Protein AF-A0A098MAZ4-F1 (afdb_monomer_lite)

Organism: NCBI:txid268407

pLDDT: mean 94.2, std 7.22, range [54.38, 98.69]

Structure (mmCIF, N/CA/C/O backbone):
data_AF-A0A098MAZ4-F1
#
_entry.id   AF-A0A098MAZ4-F1
#
loop_
_atom_site.group_PDB
_atom_site.id
_atom_site.type_symbol
_atom_site.label_atom_id
_atom_site.label_alt_id
_atom_site.label_comp_id
_atom_site.label_asym_id
_atom_site.label_entity_id
_atom_site.label_seq_id
_atom_site.pdbx_PDB_ins_code
_atom_site.Cartn_x
_atom_site.Cartn_y
_atom_site.Cartn_z
_atom_site.occupancy
_atom_site.B_iso_or_equiv
_atom_site.auth_seq_id
_atom_site.auth_comp_id
_atom_site.auth_asym_id
_atom_site.auth_atom_id
_atom_site.pdbx_PDB_model_num
ATOM 1 N N . MET A 1 1 ? 20.650 0.651 -3.824 1.00 77.25 1 MET A N 1
ATOM 2 C CA . MET A 1 1 ? 19.315 0.204 -4.260 1.00 77.25 1 MET A CA 1
ATOM 3 C C . MET A 1 1 ? 18.321 1.084 -3.543 1.00 77.25 1 MET A C 1
ATOM 5 O O . MET A 1 1 ? 18.436 1.216 -2.328 1.00 77.25 1 MET A O 1
ATOM 9 N N . HIS A 1 2 ? 17.454 1.755 -4.290 1.00 91.50 2 HIS A N 1
ATOM 10 C CA . HIS A 1 2 ? 16.363 2.534 -3.717 1.00 91.50 2 HIS A CA 1
ATOM 11 C C . HIS A 1 2 ? 15.066 1.761 -3.898 1.00 91.50 2 HIS A C 1
ATOM 13 O O . HIS A 1 2 ? 14.911 1.009 -4.857 1.00 91.50 2 HIS A O 1
ATOM 19 N N . GLU A 1 3 ? 14.151 1.919 -2.954 1.00 95.38 3 GLU A N 1
ATOM 20 C CA . GLU A 1 3 ? 12.845 1.290 -3.031 1.00 95.38 3 GLU A CA 1
ATOM 21 C C . GLU A 1 3 ? 11.796 2.223 -2.445 1.00 95.38 3 GLU A C 1
ATOM 23 O O . GLU A 1 3 ? 12.031 2.904 -1.439 1.00 95.38 3 GLU A O 1
ATOM 28 N N . ARG A 1 4 ? 10.628 2.263 -3.085 1.00 97.12 4 ARG A N 1
ATOM 29 C CA . ARG A 1 4 ? 9.497 3.057 -2.609 1.00 97.12 4 ARG A CA 1
ATOM 30 C C . ARG A 1 4 ? 8.178 2.322 -2.744 1.00 97.12 4 ARG A C 1
ATOM 32 O O . ARG A 1 4 ? 7.939 1.616 -3.725 1.00 97.12 4 ARG A O 1
ATOM 39 N N . VAL A 1 5 ? 7.303 2.582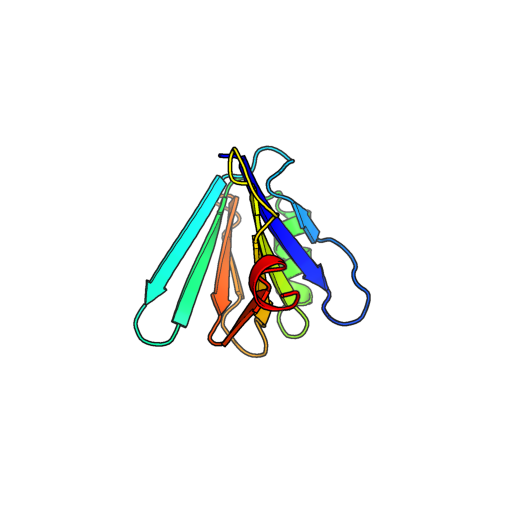 -1.781 1.00 98.31 5 VAL A N 1
ATOM 40 C CA . VAL A 1 5 ? 5.960 2.014 -1.689 1.00 98.31 5 VAL A CA 1
ATOM 41 C C . VAL A 1 5 ? 4.930 3.127 -1.744 1.00 98.31 5 VAL A C 1
ATOM 43 O O . VAL A 1 5 ? 5.065 4.144 -1.062 1.00 98.31 5 VAL A O 1
ATOM 46 N N . LEU A 1 6 ? 3.891 2.928 -2.550 1.00 98.56 6 LEU A N 1
ATOM 47 C CA . LEU A 1 6 ? 2.746 3.824 -2.654 1.00 98.56 6 LEU A CA 1
ATOM 48 C C . LEU A 1 6 ? 1.460 3.058 -2.353 1.00 98.56 6 LEU A C 1
ATOM 50 O O . LEU A 1 6 ? 1.279 1.957 -2.868 1.00 98.56 6 LEU A O 1
ATOM 54 N N . VAL A 1 7 ? 0.531 3.685 -1.631 1.00 98.44 7 VAL A N 1
ATOM 55 C CA . VAL A 1 7 ? -0.861 3.216 -1.531 1.00 98.44 7 VAL A CA 1
ATOM 56 C C . VAL A 1 7 ? -1.754 4.226 -2.233 1.00 98.44 7 VAL A C 1
ATOM 58 O O . VAL A 1 7 ? -1.706 5.428 -1.937 1.00 98.44 7 VAL A O 1
ATOM 61 N N . LYS A 1 8 ? -2.550 3.749 -3.190 1.00 98.56 8 LYS A N 1
ATOM 62 C CA . LYS A 1 8 ? -3.415 4.589 -4.017 1.00 98.56 8 LYS A CA 1
ATOM 63 C C . LYS A 1 8 ? -4.820 4.029 -4.115 1.00 98.56 8 LYS A C 1
ATOM 65 O O . LYS A 1 8 ? -5.019 2.818 -4.102 1.00 98.56 8 LYS A O 1
ATOM 70 N N . HIS A 1 9 ? -5.764 4.935 -4.324 1.00 97.88 9 HIS A N 1
ATOM 71 C CA . HIS A 1 9 ? -7.087 4.587 -4.801 1.00 97.88 9 HIS A CA 1
ATOM 72 C C . HIS A 1 9 ? -6.994 3.954 -6.193 1.00 97.88 9 HIS A C 1
ATOM 74 O O . HIS A 1 9 ? -6.349 4.505 -7.091 1.00 97.88 9 HIS A O 1
ATOM 80 N N . SER A 1 10 ? -7.642 2.810 -6.373 1.00 95.44 10 SER A N 1
ATOM 81 C CA . SER A 1 10 ? -7.521 1.978 -7.570 1.00 95.44 10 SER A CA 1
ATOM 82 C C . SER A 1 10 ? -8.190 2.602 -8.782 1.00 95.44 10 SER A C 1
ATOM 84 O O . SER A 1 10 ? -7.678 2.475 -9.890 1.00 95.44 10 SER A O 1
ATOM 86 N N . VAL A 1 11 ? -9.303 3.307 -8.566 1.00 95.06 11 VAL A N 1
ATOM 87 C CA . VAL A 1 11 ? -10.113 3.879 -9.649 1.00 95.06 11 VAL A CA 1
ATOM 88 C C . VAL A 1 11 ? -9.658 5.293 -10.006 1.00 95.06 11 VAL A C 1
ATOM 90 O O . VAL A 1 11 ? -9.477 5.625 -11.172 1.00 95.06 11 VAL A O 1
ATOM 93 N N . THR A 1 12 ? -9.446 6.143 -9.000 1.00 96.94 12 THR A N 1
ATOM 94 C CA . THR A 1 12 ? -9.156 7.577 -9.217 1.00 96.94 12 THR A CA 1
ATOM 95 C C . THR A 1 12 ? -7.665 7.893 -9.265 1.00 96.94 12 THR A C 1
ATOM 97 O O . THR A 1 12 ? -7.284 9.008 -9.613 1.00 96.94 12 THR A O 1
ATOM 100 N N . GLY A 1 13 ? -6.803 6.954 -8.864 1.00 96.25 13 GLY A N 1
ATOM 101 C CA . GLY A 1 13 ? -5.360 7.171 -8.774 1.00 96.25 13 GLY A CA 1
ATOM 102 C C . GLY A 1 13 ? -4.922 8.110 -7.644 1.00 96.25 13 GLY A C 1
ATOM 103 O O . GLY A 1 13 ? -3.724 8.395 -7.537 1.00 96.25 13 GLY A O 1
ATOM 104 N N . ARG A 1 14 ? -5.852 8.577 -6.790 1.00 97.75 14 ARG A N 1
ATOM 105 C CA . ARG A 1 14 ? -5.544 9.405 -5.614 1.00 97.75 14 ARG A CA 1
ATOM 106 C C . ARG A 1 14 ? -4.502 8.701 -4.750 1.00 97.75 14 ARG A C 1
ATOM 108 O O . ARG A 1 14 ? -4.665 7.537 -4.400 1.00 97.75 14 ARG A O 1
ATOM 115 N N . MET A 1 15 ? -3.442 9.415 -4.391 1.00 98.19 15 MET A N 1
ATOM 116 C CA . MET A 1 15 ? -2.414 8.906 -3.488 1.00 98.19 15 MET A CA 1
ATOM 117 C C . MET A 1 15 ? -2.825 9.130 -2.035 1.00 98.19 15 MET A C 1
ATOM 119 O O . MET A 1 15 ? -3.224 10.237 -1.676 1.00 98.19 15 MET A O 1
ATOM 123 N N . PHE A 1 16 ? -2.703 8.086 -1.217 1.00 98.38 16 PHE A N 1
ATOM 124 C CA . PHE A 1 16 ? -2.891 8.170 0.231 1.00 98.38 16 PHE A CA 1
ATOM 125 C C . PHE A 1 16 ? -1.552 8.130 0.962 1.00 98.38 16 PHE A C 1
ATOM 127 O O . PHE A 1 16 ? -1.290 8.975 1.813 1.00 98.38 16 PHE A O 1
ATOM 134 N N . ILE A 1 17 ? -0.691 7.179 0.591 1.00 98.50 17 ILE A N 1
ATOM 135 C CA . ILE A 1 17 ? 0.583 6.910 1.265 1.00 98.50 17 ILE A CA 1
ATOM 136 C C . ILE A 1 17 ? 1.722 6.936 0.247 1.00 98.50 17 ILE A C 1
ATOM 138 O O . ILE A 1 17 ? 1.586 6.381 -0.848 1.00 98.50 17 ILE A O 1
ATOM 142 N N . SER A 1 18 ? 2.850 7.532 0.636 1.00 98.25 18 SER A N 1
ATOM 143 C CA . SER A 1 18 ? 4.130 7.421 -0.062 1.00 98.25 18 SER A CA 1
ATOM 144 C C . SER A 1 18 ? 5.248 7.202 0.948 1.00 98.25 18 SER A C 1
ATOM 146 O O . SER A 1 18 ? 5.450 8.027 1.836 1.00 98.25 18 SER A O 1
ATOM 148 N N . SER A 1 19 ? 6.024 6.128 0.798 1.00 97.94 19 SER A N 1
ATOM 149 C CA . SER A 1 19 ? 7.155 5.859 1.696 1.00 97.94 19 SER A CA 1
ATOM 150 C C . SER A 1 19 ? 8.258 6.919 1.622 1.00 97.94 19 SER A C 1
ATOM 152 O O . SER A 1 19 ? 9.058 7.047 2.543 1.00 97.94 19 SER A O 1
ATOM 154 N N . THR A 1 20 ? 8.285 7.725 0.555 1.00 96.69 20 THR A N 1
ATOM 155 C CA . THR A 1 20 ? 9.219 8.852 0.401 1.00 96.69 20 THR A CA 1
ATOM 156 C C . THR A 1 20 ? 9.006 9.953 1.443 1.00 96.69 20 THR A C 1
ATOM 158 O O . THR A 1 20 ? 9.850 10.830 1.576 1.00 96.69 20 THR A O 1
ATOM 161 N N . GLU A 1 21 ? 7.892 9.919 2.178 1.00 96.25 21 GLU A N 1
ATOM 162 C CA . GLU A 1 21 ? 7.595 10.813 3.303 1.00 96.25 21 GLU A CA 1
ATOM 163 C C . GLU A 1 21 ? 8.259 10.356 4.620 1.00 96.25 21 GLU A C 1
ATOM 165 O O . GLU A 1 21 ? 7.905 10.840 5.690 1.00 96.25 21 GLU A O 1
ATOM 170 N N . GLY A 1 22 ? 9.223 9.429 4.560 1.00 96.25 22 GLY A N 1
ATOM 171 C CA . GLY A 1 22 ? 9.955 8.934 5.732 1.00 96.25 22 GLY A CA 1
ATOM 172 C C . GLY A 1 22 ? 9.261 7.783 6.464 1.00 96.25 22 GLY A C 1
ATOM 173 O O . GLY A 1 22 ? 9.513 7.574 7.648 1.00 96.25 22 GLY A O 1
ATOM 174 N N . LEU A 1 23 ? 8.386 7.046 5.775 1.00 97.88 23 LEU A N 1
ATOM 175 C CA . LEU A 1 23 ? 7.664 5.907 6.346 1.00 97.88 23 LEU A CA 1
ATOM 176 C C . LEU A 1 23 ? 8.480 4.622 6.215 1.00 97.88 23 LEU A C 1
ATOM 178 O O . LEU A 1 23 ? 9.120 4.381 5.189 1.00 97.88 23 LEU A O 1
ATOM 182 N N . ASN A 1 24 ? 8.382 3.763 7.226 1.00 97.81 24 ASN A N 1
ATOM 183 C CA . ASN A 1 24 ? 8.980 2.430 7.197 1.00 97.81 24 ASN A CA 1
ATOM 184 C C . ASN A 1 24 ? 7.959 1.414 6.701 1.00 97.81 24 ASN A C 1
ATOM 186 O O . ASN A 1 24 ? 6.770 1.560 6.983 1.00 97.81 24 ASN A O 1
ATOM 190 N N . TYR A 1 25 ? 8.408 0.373 6.003 1.00 98.25 25 TYR A N 1
ATOM 191 C CA . TYR A 1 25 ? 7.512 -0.665 5.509 1.00 98.25 25 TYR A CA 1
ATOM 192 C C . TYR A 1 25 ? 8.161 -2.052 5.459 1.00 98.25 25 TYR A C 1
ATOM 194 O O . TYR A 1 25 ? 9.381 -2.170 5.348 1.00 98.25 25 TYR A O 1
ATOM 202 N N . THR A 1 26 ? 7.333 -3.097 5.515 1.00 97.75 26 THR A N 1
ATOM 203 C CA . THR A 1 26 ? 7.729 -4.503 5.334 1.00 97.75 26 THR A CA 1
ATOM 204 C C . THR A 1 26 ? 6.741 -5.245 4.440 1.00 97.75 26 THR A C 1
ATOM 206 O O . THR A 1 26 ? 5.578 -4.854 4.320 1.00 97.75 26 THR A O 1
ATOM 209 N N . PHE A 1 27 ? 7.218 -6.327 3.821 1.00 96.31 27 PHE A N 1
ATOM 210 C CA . PHE A 1 27 ? 6.418 -7.278 3.053 1.00 96.31 27 PHE A CA 1
ATOM 211 C C . PHE A 1 27 ? 6.686 -8.677 3.604 1.00 96.31 27 PHE A C 1
ATOM 213 O O . PHE A 1 27 ? 7.775 -9.222 3.433 1.00 96.31 27 PHE A O 1
ATOM 220 N N . ASP A 1 28 ? 5.691 -9.262 4.261 1.00 96.06 28 ASP A N 1
ATOM 221 C CA . ASP A 1 28 ? 5.803 -10.550 4.932 1.00 96.06 28 ASP A CA 1
ATOM 222 C C . ASP A 1 28 ? 4.887 -11.572 4.261 1.00 96.06 28 ASP A C 1
ATOM 224 O O . ASP A 1 28 ? 3.661 -11.489 4.357 1.00 96.06 28 ASP A O 1
ATOM 228 N N . LYS A 1 29 ? 5.464 -12.578 3.599 1.00 92.94 29 LYS A N 1
ATOM 229 C CA . LYS A 1 29 ? 4.671 -13.661 3.006 1.00 92.94 29 LYS A CA 1
ATOM 230 C C . LYS A 1 29 ? 4.081 -14.552 4.107 1.00 92.94 29 LYS A C 1
ATOM 232 O O . LYS A 1 29 ? 4.809 -15.119 4.924 1.00 92.94 29 LYS A O 1
ATOM 237 N N . LYS A 1 30 ? 2.755 -14.681 4.132 1.00 90.38 30 LYS A N 1
ATOM 238 C CA . LYS A 1 30 ? 1.956 -15.463 5.086 1.00 90.38 30 LYS A CA 1
ATOM 239 C C . LYS A 1 30 ? 1.041 -16.417 4.311 1.00 90.38 30 LYS A C 1
ATOM 241 O O . LYS A 1 30 ? -0.117 -16.112 4.041 1.00 90.38 30 LYS A O 1
ATOM 246 N N . GLY A 1 31 ? 1.578 -17.583 3.950 1.00 90.06 31 GLY A N 1
ATOM 247 C CA . GLY A 1 31 ? 0.879 -18.536 3.084 1.00 90.06 31 GLY A CA 1
ATOM 248 C C . GLY A 1 31 ? 0.702 -17.964 1.677 1.00 90.06 31 GLY A C 1
ATOM 249 O O . GLY A 1 31 ? 1.687 -17.566 1.051 1.00 90.06 31 GLY A O 1
ATOM 250 N N . ASP A 1 32 ? -0.548 -17.892 1.221 1.00 89.25 32 ASP A N 1
ATOM 251 C CA . ASP A 1 32 ? -0.916 -17.349 -0.095 1.00 89.25 32 ASP A CA 1
ATOM 252 C C . ASP A 1 32 ? -1.097 -15.824 -0.094 1.00 89.25 32 ASP A C 1
ATOM 254 O O . ASP A 1 32 ? -1.352 -15.228 -1.138 1.00 89.25 32 ASP A O 1
ATOM 258 N N . LEU A 1 33 ? -0.969 -15.186 1.072 1.00 93.25 33 LEU A N 1
ATOM 259 C CA . LEU A 1 33 ? -1.067 -13.741 1.224 1.00 93.25 33 LEU A CA 1
ATOM 260 C C . LEU A 1 33 ? 0.308 -13.124 1.467 1.00 93.25 33 LEU A C 1
ATOM 262 O O . LEU A 1 33 ? 1.185 -13.728 2.086 1.00 93.25 33 LEU A O 1
ATOM 266 N N . THR A 1 34 ? 0.462 -11.875 1.054 1.00 95.19 34 THR A N 1
ATOM 267 C CA . THR A 1 34 ? 1.535 -10.991 1.501 1.00 95.19 34 THR A CA 1
ATOM 268 C C . THR A 1 34 ? 0.934 -9.951 2.433 1.00 95.19 34 THR A C 1
ATOM 270 O O . THR A 1 34 ? -0.030 -9.269 2.085 1.00 95.19 34 THR A O 1
ATOM 273 N N . LEU A 1 35 ? 1.496 -9.842 3.632 1.00 97.69 35 LEU A N 1
ATOM 274 C CA . LEU A 1 35 ? 1.148 -8.818 4.600 1.00 97.69 35 LEU A CA 1
ATOM 275 C C . LEU A 1 35 ? 2.089 -7.630 4.418 1.00 97.69 35 LEU A C 1
ATOM 277 O O . LEU A 1 35 ? 3.299 -7.763 4.581 1.00 97.69 35 LEU A O 1
ATOM 281 N N . ILE A 1 36 ? 1.529 -6.480 4.074 1.00 98.19 36 ILE A N 1
ATOM 282 C CA . ILE A 1 36 ? 2.260 -5.231 3.898 1.00 98.19 36 ILE A CA 1
ATOM 283 C C . ILE A 1 36 ? 2.024 -4.387 5.139 1.00 98.19 36 ILE A C 1
ATOM 285 O O . ILE A 1 36 ? 0.886 -4.003 5.412 1.00 98.19 36 ILE A O 1
ATOM 289 N N . THR A 1 37 ? 3.087 -4.084 5.875 1.00 98.62 37 THR A N 1
ATOM 290 C CA . THR A 1 37 ? 3.020 -3.203 7.048 1.00 98.62 37 THR A CA 1
ATOM 291 C C . THR A 1 37 ? 3.694 -1.886 6.707 1.00 98.62 37 THR A C 1
ATOM 293 O O . THR A 1 37 ? 4.791 -1.901 6.163 1.00 98.62 37 THR A O 1
ATOM 296 N N . ILE A 1 38 ? 3.062 -0.752 7.012 1.00 98.62 38 ILE A N 1
ATOM 297 C CA . ILE A 1 38 ? 3.616 0.593 6.815 1.00 98.62 38 ILE A CA 1
ATOM 298 C C . ILE A 1 38 ? 3.442 1.386 8.110 1.00 98.62 38 ILE A C 1
ATOM 300 O O . ILE A 1 38 ? 2.315 1.616 8.538 1.00 98.62 38 ILE A O 1
ATOM 304 N N . CYS A 1 39 ? 4.539 1.824 8.721 1.00 98.56 39 CYS A N 1
ATOM 305 C CA . CYS A 1 39 ? 4.543 2.509 10.015 1.00 98.56 39 CYS A CA 1
ATOM 306 C C . CYS A 1 39 ? 5.054 3.951 9.921 1.00 98.56 39 CYS A C 1
ATOM 308 O O . CYS A 1 39 ? 5.814 4.308 9.015 1.00 98.56 39 CYS A O 1
ATOM 310 N N . GLY A 1 40 ? 4.643 4.769 10.895 1.00 98.25 40 GLY A N 1
ATOM 311 C CA . GLY A 1 40 ? 4.823 6.225 10.881 1.00 98.25 40 GLY A CA 1
ATOM 312 C C . GLY A 1 40 ? 3.710 6.955 10.125 1.00 98.25 40 GLY A C 1
ATOM 313 O O . GLY A 1 40 ? 3.855 8.129 9.797 1.00 98.25 40 GLY A O 1
ATOM 314 N N . VAL A 1 41 ? 2.613 6.258 9.813 1.00 98.50 41 VAL A N 1
ATOM 315 C CA . VAL A 1 41 ? 1.491 6.792 9.038 1.00 98.50 41 VAL A CA 1
ATOM 316 C C . VAL A 1 41 ? 0.671 7.740 9.922 1.00 98.50 41 VAL A C 1
ATOM 318 O O . VAL A 1 41 ? 0.198 7.303 10.973 1.00 98.50 41 VAL A O 1
ATOM 321 N N . PRO A 1 42 ? 0.456 9.006 9.510 1.00 98.00 42 PRO A N 1
ATOM 322 C CA . PRO A 1 42 ? -0.444 9.930 10.200 1.00 98.00 42 PRO A CA 1
ATOM 323 C C . PRO A 1 42 ? -1.881 9.399 10.293 1.00 98.00 42 PRO A C 1
ATOM 325 O O . PRO A 1 42 ? -2.364 8.747 9.364 1.00 98.00 42 PRO A O 1
ATOM 328 N N . ALA A 1 43 ? -2.574 9.706 11.391 1.00 97.94 43 ALA A N 1
ATOM 329 C CA . ALA A 1 43 ? -3.901 9.158 11.685 1.00 97.94 43 ALA A CA 1
ATOM 330 C C . ALA A 1 43 ? -4.955 9.489 10.617 1.00 97.94 43 ALA A C 1
ATOM 332 O O . ALA A 1 43 ? -5.736 8.622 10.228 1.00 97.94 43 ALA A O 1
ATOM 333 N N . ASP A 1 44 ? -4.936 10.709 10.080 1.00 97.94 44 ASP A N 1
ATOM 334 C CA . ASP A 1 44 ? -5.830 11.143 9.003 1.00 97.94 44 ASP A CA 1
ATOM 335 C C . ASP A 1 44 ? -5.618 10.326 7.718 1.00 97.94 44 ASP A C 1
ATOM 337 O O . ASP A 1 44 ? -6.582 9.898 7.077 1.00 97.94 44 ASP A O 1
ATOM 341 N N . LYS A 1 45 ? -4.358 10.039 7.369 1.00 98.31 45 LYS A N 1
ATOM 342 C CA . LYS A 1 45 ? -4.021 9.188 6.222 1.00 98.31 45 LYS A CA 1
ATOM 343 C C . LYS A 1 45 ? -4.409 7.731 6.464 1.00 98.31 45 LYS A C 1
ATOM 345 O O . LYS A 1 45 ? -4.973 7.109 5.566 1.00 98.31 45 LYS A O 1
ATOM 350 N N . GLY A 1 46 ? -4.141 7.195 7.656 1.00 98.19 46 GLY A N 1
ATOM 351 C CA . GLY A 1 46 ? -4.5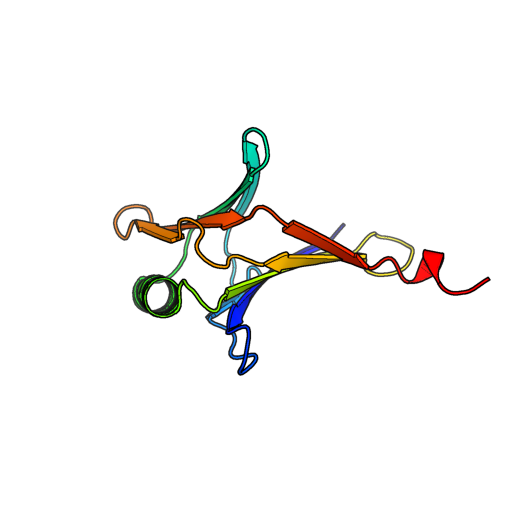30 5.836 8.040 1.00 98.19 46 GLY A CA 1
ATOM 352 C C . GLY A 1 46 ? -6.044 5.626 7.953 1.00 98.19 46 GLY A C 1
ATOM 353 O O . GLY A 1 46 ? -6.500 4.682 7.305 1.00 98.19 46 GLY A O 1
ATOM 354 N N . ALA A 1 47 ? -6.822 6.558 8.510 1.00 98.19 47 ALA A N 1
ATOM 355 C CA . ALA A 1 47 ? -8.280 6.547 8.441 1.00 98.19 47 ALA A CA 1
ATOM 356 C C . ALA A 1 47 ? -8.798 6.609 6.994 1.00 98.19 47 ALA A C 1
ATOM 358 O O . ALA A 1 47 ? -9.649 5.805 6.617 1.00 98.19 47 ALA A O 1
ATOM 359 N N . ALA A 1 48 ? -8.238 7.494 6.160 1.00 98.00 48 ALA A N 1
ATOM 360 C CA . ALA A 1 48 ? -8.626 7.610 4.753 1.00 98.00 48 ALA A CA 1
ATOM 361 C C . ALA A 1 48 ? -8.355 6.325 3.949 1.00 98.00 48 ALA A C 1
ATOM 363 O O . ALA A 1 48 ? -9.131 5.974 3.061 1.00 98.00 48 ALA A O 1
ATOM 364 N N . VAL A 1 49 ? -7.270 5.604 4.258 1.00 98.25 49 VAL A N 1
ATOM 365 C CA . VAL A 1 49 ? -6.988 4.303 3.635 1.00 98.25 49 VAL A CA 1
ATOM 366 C C . VAL A 1 49 ? -8.022 3.260 4.062 1.00 98.25 49 VAL A C 1
ATOM 368 O O . VAL A 1 49 ? -8.549 2.548 3.211 1.00 98.25 49 VAL A O 1
ATOM 371 N N . VAL A 1 50 ? -8.340 3.175 5.357 1.00 98.19 50 VAL A N 1
ATOM 372 C CA . VAL A 1 50 ? -9.324 2.207 5.876 1.00 98.19 50 VAL A CA 1
ATOM 373 C C . VAL A 1 50 ? -10.724 2.465 5.312 1.00 98.19 50 VAL A C 1
ATOM 375 O O . VAL A 1 50 ? -11.433 1.514 4.981 1.00 98.19 50 VAL A O 1
ATOM 378 N N . GLU A 1 51 ? -11.113 3.731 5.149 1.00 97.62 51 GLU A N 1
ATOM 379 C CA . GLU A 1 51 ? -12.388 4.121 4.535 1.00 97.62 51 GLU A CA 1
ATOM 380 C C . GLU A 1 51 ? -12.514 3.613 3.089 1.00 97.62 51 GLU A C 1
ATOM 382 O O . GLU A 1 51 ? -13.597 3.225 2.659 1.00 97.62 51 GLU A O 1
ATOM 387 N N . GLN A 1 52 ? -11.400 3.555 2.355 1.00 96.81 52 GLN A N 1
ATOM 388 C CA . GLN A 1 52 ? -11.350 3.178 0.939 1.00 96.81 52 GLN A CA 1
ATOM 389 C C . GLN A 1 52 ? -10.853 1.743 0.706 1.00 96.81 52 GLN A C 1
ATOM 391 O O . GLN A 1 52 ? -10.452 1.403 -0.405 1.00 96.81 52 GLN A O 1
ATOM 396 N N . LYS A 1 53 ? -10.866 0.891 1.740 1.00 95.69 53 LYS A N 1
ATOM 397 C CA . LYS A 1 53 ? -10.194 -0.423 1.769 1.00 95.69 53 LYS A CA 1
ATOM 398 C C . LYS A 1 53 ? -10.465 -1.356 0.582 1.00 95.69 53 LYS A C 1
ATOM 400 O O . LYS A 1 53 ? -9.551 -2.067 0.180 1.00 95.69 53 LYS A O 1
ATOM 405 N N . SER A 1 54 ? -11.675 -1.340 0.018 1.00 93.44 54 SER A N 1
ATOM 406 C CA . SER A 1 54 ? -12.074 -2.207 -1.103 1.00 93.44 54 SER A CA 1
ATOM 407 C C . SER A 1 54 ? -11.523 -1.753 -2.456 1.00 93.44 54 SER A C 1
ATOM 409 O O . SER A 1 54 ? -11.539 -2.508 -3.423 1.00 93.44 54 SER A O 1
ATOM 411 N N . GLU A 1 55 ? -11.029 -0.518 -2.544 1.00 95.44 55 GLU A N 1
ATOM 412 C CA . GLU A 1 55 ? -10.576 0.100 -3.789 1.00 95.44 55 GLU A CA 1
ATOM 413 C C . GLU A 1 55 ? -9.114 0.547 -3.681 1.00 95.44 55 GLU A C 1
ATOM 415 O O . GLU A 1 55 ? -8.735 1.618 -4.153 1.00 95.44 55 GLU A O 1
ATOM 420 N N . LEU A 1 56 ? -8.241 -0.289 -3.110 1.00 97.75 56 LEU A N 1
ATOM 421 C CA . LEU A 1 56 ? -6.818 0.026 -2.938 1.00 97.75 56 LEU A CA 1
ATOM 422 C C . LEU A 1 56 ? -5.884 -0.795 -3.828 1.00 97.75 56 LEU A C 1
ATOM 424 O O . LEU A 1 56 ? -5.999 -2.015 -3.958 1.00 97.75 56 LEU A O 1
ATOM 428 N N . ASN A 1 57 ? -4.883 -0.088 -4.345 1.00 97.81 57 ASN A N 1
ATOM 429 C CA . ASN A 1 57 ? -3.700 -0.647 -4.973 1.00 97.81 57 ASN A CA 1
ATOM 430 C C . ASN A 1 57 ? -2.467 -0.274 -4.153 1.00 97.81 57 ASN A C 1
ATOM 432 O O . ASN A 1 57 ? -2.309 0.883 -3.742 1.00 97.81 57 ASN A O 1
ATOM 436 N N . VAL A 1 58 ? -1.559 -1.235 -3.989 1.00 98.25 58 VAL A N 1
ATOM 437 C CA . VAL A 1 58 ? -0.213 -0.991 -3.465 1.00 98.25 58 VAL A CA 1
ATOM 438 C C . VAL A 1 58 ? 0.791 -1.157 -4.595 1.00 98.25 58 VAL A C 1
ATOM 440 O O . VAL A 1 58 ? 0.765 -2.142 -5.329 1.00 98.25 58 VAL A O 1
ATOM 443 N N . PHE A 1 59 ? 1.686 -0.187 -4.739 1.00 98.06 59 PHE A N 1
ATOM 444 C CA . PHE A 1 59 ? 2.772 -0.239 -5.710 1.00 98.06 59 PHE A CA 1
ATOM 445 C C . PHE A 1 59 ? 4.107 -0.259 -4.983 1.00 98.06 59 PHE A C 1
ATOM 447 O O . PHE A 1 59 ? 4.357 0.631 -4.172 1.00 98.06 59 PHE A O 1
ATOM 454 N N . ARG A 1 60 ? 4.971 -1.217 -5.316 1.00 97.56 60 ARG A N 1
ATOM 455 C CA . ARG A 1 60 ? 6.371 -1.265 -4.876 1.00 97.56 60 ARG A CA 1
ATOM 456 C C . ARG A 1 60 ? 7.257 -1.074 -6.099 1.00 97.56 60 ARG A C 1
ATOM 458 O O . ARG A 1 60 ? 7.045 -1.712 -7.126 1.00 97.56 60 ARG A O 1
ATOM 465 N N . PHE A 1 61 ? 8.202 -0.151 -6.007 1.00 96.88 61 PHE A N 1
ATOM 466 C CA . PHE A 1 61 ? 9.161 0.129 -7.070 1.00 96.88 61 PHE A CA 1
ATOM 467 C C . PHE A 1 61 ? 10.550 -0.199 -6.556 1.00 96.88 61 PHE A C 1
ATOM 469 O O . PHE A 1 61 ? 11.014 0.468 -5.632 1.00 96.88 61 PHE A O 1
ATOM 476 N N . GLU A 1 62 ? 11.190 -1.198 -7.154 1.00 95.44 62 GLU A N 1
ATOM 477 C CA . GLU A 1 62 ? 12.586 -1.528 -6.892 1.00 95.44 62 GLU A CA 1
ATOM 478 C C . GLU A 1 62 ? 13.461 -0.815 -7.931 1.00 95.44 62 GLU A C 1
ATOM 480 O O . GLU A 1 62 ? 13.302 -1.001 -9.140 1.00 95.44 62 GLU A O 1
ATOM 485 N N . GLU A 1 63 ? 14.376 0.029 -7.458 1.00 93.88 63 GLU A N 1
ATOM 486 C CA . GLU A 1 63 ? 15.282 0.831 -8.281 1.00 93.88 63 GLU A CA 1
ATOM 487 C C . GLU A 1 63 ? 16.720 0.306 -8.075 1.00 93.88 63 GLU A C 1
ATOM 489 O O . GLU A 1 63 ? 17.436 0.731 -7.147 1.00 93.88 63 GLU A O 1
ATOM 494 N N . PRO A 1 64 ? 17.144 -0.696 -8.876 1.00 91.25 64 PRO A N 1
ATOM 495 C CA . PRO A 1 64 ? 18.496 -1.236 -8.808 1.00 91.25 64 PRO A CA 1
ATOM 496 C C . PRO A 1 64 ? 19.528 -0.176 -9.221 1.00 91.25 64 PRO A C 1
ATOM 498 O O . PRO A 1 64 ? 19.217 0.802 -9.894 1.00 91.25 64 PRO A O 1
ATOM 501 N N . ALA A 1 65 ? 20.788 -0.358 -8.808 1.00 92.56 65 ALA A N 1
ATOM 502 C CA . ALA A 1 65 ? 21.860 0.592 -9.139 1.00 92.56 65 ALA A CA 1
ATOM 503 C C . ALA A 1 65 ? 22.147 0.666 -10.652 1.00 92.56 65 ALA A C 1
ATOM 505 O O . ALA A 1 65 ? 22.652 1.673 -11.143 1.00 92.56 65 ALA A O 1
ATOM 506 N N . SER A 1 66 ? 21.830 -0.406 -11.374 1.00 89.94 66 SER A N 1
ATOM 507 C CA . SER A 1 66 ? 21.890 -0.507 -12.825 1.00 89.94 66 SER A CA 1
ATOM 508 C C . SER A 1 66 ? 20.686 -1.300 -13.335 1.00 89.94 66 SER A C 1
ATOM 510 O O . SER A 1 66 ? 20.214 -2.218 -12.665 1.00 89.94 66 SER A O 1
ATOM 512 N N . GLY A 1 67 ? 20.211 -0.957 -14.532 1.00 87.81 67 GLY A N 1
ATOM 513 C CA . GLY A 1 67 ? 19.043 -1.588 -15.150 1.00 87.81 67 GLY A CA 1
ATOM 514 C C . GLY A 1 67 ? 17.734 -0.821 -14.923 1.00 87.81 67 GLY A C 1
ATOM 515 O O . GLY A 1 67 ? 17.739 0.266 -14.340 1.00 87.81 67 GLY A O 1
ATOM 516 N N . PRO A 1 68 ? 16.613 -1.342 -15.451 1.00 92.00 68 PRO A N 1
ATOM 517 C CA . PRO A 1 68 ? 15.319 -0.684 -15.354 1.00 92.00 68 PRO A CA 1
ATOM 518 C C . PRO A 1 68 ? 14.698 -0.811 -13.957 1.00 92.00 68 PRO A C 1
ATOM 520 O O . PRO A 1 68 ? 15.002 -1.724 -13.192 1.00 92.00 68 PRO A O 1
ATOM 523 N N . VAL A 1 69 ? 13.764 0.093 -13.656 1.00 93.81 69 VAL A N 1
ATOM 524 C CA . VAL A 1 69 ? 12.918 0.009 -12.459 1.00 93.81 69 VAL A CA 1
ATOM 525 C C . VAL A 1 69 ? 11.967 -1.177 -12.585 1.00 93.81 69 VAL A C 1
ATOM 527 O O . VAL A 1 69 ? 11.254 -1.295 -13.585 1.00 93.81 69 VAL A O 1
ATOM 530 N N . ILE A 1 70 ? 11.909 -2.004 -11.545 1.00 95.00 70 ILE A N 1
ATOM 531 C CA . ILE A 1 70 ? 10.950 -3.104 -11.438 1.00 95.00 70 ILE A CA 1
ATOM 532 C C . ILE A 1 70 ? 9.733 -2.575 -10.684 1.00 95.00 70 ILE A C 1
ATOM 534 O O . ILE A 1 70 ? 9.856 -1.996 -9.603 1.00 95.00 70 ILE A O 1
ATOM 538 N N . LYS A 1 71 ? 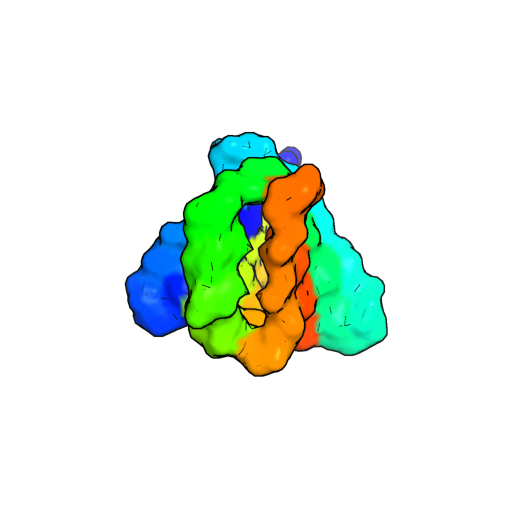8.545 -2.734 -11.268 1.00 96.19 71 LYS A N 1
ATOM 539 C CA . LYS A 1 71 ? 7.290 -2.292 -10.652 1.00 96.19 71 LYS A CA 1
ATOM 540 C C . LYS A 1 71 ? 6.457 -3.504 -10.272 1.00 96.19 71 LYS A C 1
ATOM 542 O O . LYS A 1 71 ? 6.039 -4.255 -11.145 1.00 96.19 71 LYS A O 1
ATOM 547 N N . HIS A 1 72 ? 6.123 -3.600 -8.998 1.00 96.75 72 HIS A N 1
ATOM 548 C CA . HIS A 1 72 ? 5.172 -4.561 -8.467 1.00 96.75 72 HIS A CA 1
ATOM 549 C C . HIS A 1 72 ? 3.854 -3.849 -8.185 1.00 96.75 72 HIS A C 1
ATOM 551 O O . HIS A 1 72 ? 3.832 -2.753 -7.612 1.00 96.75 72 HIS A O 1
ATOM 557 N N . TRP A 1 73 ? 2.755 -4.460 -8.604 1.00 96.88 73 TRP A N 1
ATOM 558 C CA . TRP A 1 73 ? 1.406 -3.960 -8.394 1.00 96.88 73 TRP A CA 1
ATOM 559 C C . TRP A 1 73 ? 0.580 -5.010 -7.662 1.00 96.88 73 TRP A C 1
ATOM 561 O O . TRP A 1 73 ? 0.258 -6.058 -8.218 1.00 96.88 73 TRP A O 1
ATOM 571 N N . TYR A 1 74 ? 0.219 -4.695 -6.423 1.00 96.62 74 TYR A N 1
ATOM 572 C CA . TYR A 1 74 ? -0.642 -5.512 -5.587 1.00 96.62 74 TYR A CA 1
ATOM 573 C C . TYR A 1 74 ? -2.052 -4.932 -5.537 1.00 96.62 74 TYR A C 1
ATOM 575 O O . TYR A 1 74 ? -2.234 -3.741 -5.265 1.00 96.62 74 TYR A O 1
ATOM 583 N N . TYR A 1 75 ? -3.041 -5.792 -5.748 1.00 94.44 75 TYR A N 1
ATOM 584 C CA . TYR A 1 75 ? -4.448 -5.463 -5.538 1.00 94.44 75 TYR A CA 1
ATOM 585 C C . TYR A 1 75 ? -4.846 -5.884 -4.127 1.00 94.44 75 TYR A C 1
ATOM 587 O O . TYR A 1 75 ? -4.617 -7.030 -3.732 1.00 94.44 75 TYR A O 1
ATOM 595 N N . VAL A 1 76 ? -5.443 -4.961 -3.371 1.00 95.00 76 VAL A N 1
ATOM 596 C CA . VAL A 1 76 ? -5.951 -5.264 -2.027 1.00 95.00 76 VAL A CA 1
ATOM 597 C C . VAL A 1 76 ? -7.297 -5.982 -2.125 1.00 95.00 76 VAL A C 1
ATOM 599 O O . VAL A 1 76 ? -7.459 -7.041 -1.525 1.00 95.00 76 VAL A O 1
ATOM 602 N N . GLY A 1 77 ? -8.230 -5.479 -2.941 1.00 90.19 77 GLY A N 1
ATOM 603 C CA . GLY A 1 77 ? -9.565 -6.071 -3.094 1.00 90.19 77 GLY A CA 1
ATOM 604 C C . GLY A 1 77 ? -10.307 -6.161 -1.757 1.00 90.19 77 GLY A C 1
ATOM 605 O O . GLY A 1 77 ? -10.249 -5.236 -0.954 1.00 90.19 77 GLY A O 1
ATOM 606 N N . ASP A 1 78 ? -10.952 -7.297 -1.490 1.00 92.06 78 ASP A N 1
ATOM 607 C CA . ASP A 1 78 ? -11.707 -7.530 -0.247 1.00 92.06 78 ASP A CA 1
ATOM 608 C C . ASP A 1 78 ? -10.836 -7.993 0.940 1.00 92.06 78 ASP A C 1
ATOM 610 O O . ASP A 1 78 ? -11.353 -8.411 1.980 1.00 92.06 78 ASP A O 1
ATOM 614 N N . ASN A 1 79 ? -9.507 -7.950 0.804 1.00 94.31 79 ASN A N 1
ATOM 615 C CA . ASN A 1 79 ? -8.598 -8.380 1.861 1.00 94.31 79 ASN A CA 1
ATOM 616 C C . ASN A 1 79 ? -8.564 -7.402 3.049 1.00 94.31 79 ASN A C 1
ATOM 618 O O . ASN A 1 79 ? -8.993 -6.250 2.982 1.00 94.31 79 ASN A O 1
ATOM 622 N N . SER A 1 80 ? -8.020 -7.882 4.171 1.00 96.19 80 SER A N 1
ATOM 623 C CA . SER A 1 80 ? -7.936 -7.104 5.408 1.00 96.19 80 SER A CA 1
ATOM 624 C C . SER A 1 80 ? -7.069 -5.852 5.246 1.00 96.19 80 SER A C 1
ATOM 626 O O . SER A 1 80 ? -5.915 -5.931 4.813 1.00 96.19 80 SER A O 1
ATOM 628 N N . VAL A 1 81 ? -7.622 -4.715 5.668 1.00 98.12 81 VAL A N 1
ATOM 629 C CA . VAL A 1 81 ? -6.934 -3.431 5.816 1.00 98.12 81 VAL A CA 1
ATOM 630 C C . VAL A 1 81 ? -7.241 -2.909 7.209 1.00 98.12 81 VAL A C 1
ATOM 632 O O . VAL A 1 81 ? -8.409 -2.743 7.569 1.00 98.12 81 VAL A O 1
ATOM 635 N N . ALA A 1 82 ? -6.200 -2.654 7.991 1.00 98.38 82 ALA A N 1
ATOM 636 C CA . ALA A 1 82 ? -6.325 -2.176 9.358 1.00 98.38 82 ALA A CA 1
ATOM 637 C C . ALA A 1 82 ? -5.295 -1.085 9.635 1.00 98.38 82 ALA A C 1
ATOM 639 O O . ALA A 1 82 ? -4.161 -1.169 9.172 1.00 98.38 82 ALA A O 1
ATOM 640 N N . TYR A 1 83 ? -5.684 -0.086 10.417 1.00 98.62 83 TYR A N 1
ATOM 641 C CA . TYR A 1 83 ? -4.782 0.938 10.925 1.00 98.62 83 TYR A CA 1
ATOM 642 C C . TYR A 1 83 ? -4.856 0.941 12.448 1.00 98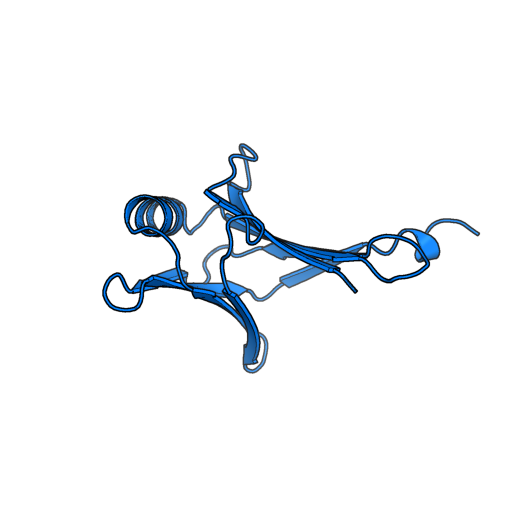.62 83 TYR A C 1
ATOM 644 O O . TYR A 1 83 ? -5.948 1.006 13.012 1.00 98.62 83 TYR A O 1
ATOM 652 N N . ASP A 1 84 ? -3.700 0.846 13.095 1.00 98.38 84 ASP A N 1
ATOM 653 C CA . ASP A 1 84 ? -3.560 1.009 14.536 1.00 98.38 84 ASP A CA 1
ATOM 654 C C . ASP A 1 84 ? -2.987 2.398 14.822 1.00 98.38 84 ASP A C 1
ATOM 656 O O . ASP A 1 84 ? -1.812 2.669 14.573 1.00 98.38 84 ASP A O 1
ATOM 660 N N . GLU A 1 85 ? -3.832 3.280 15.350 1.00 96.69 85 GLU A N 1
ATOM 661 C CA . GLU A 1 85 ? -3.469 4.659 15.677 1.00 96.69 85 GLU A CA 1
ATOM 662 C C . GLU A 1 85 ? -2.426 4.738 16.802 1.00 96.69 85 GLU A C 1
ATOM 664 O O . GLU A 1 85 ? -1.609 5.656 16.818 1.00 96.69 85 GLU A O 1
ATOM 669 N N . SER A 1 86 ? -2.396 3.756 17.713 1.00 97.25 86 SER A N 1
ATOM 670 C CA . SER A 1 86 ? -1.459 3.753 18.842 1.00 97.25 86 SER A CA 1
ATOM 671 C C . SER A 1 86 ? -0.013 3.506 18.406 1.00 97.25 86 SER A C 1
ATOM 673 O O . SER A 1 86 ? 0.911 4.100 18.963 1.00 97.25 86 SER A O 1
ATOM 675 N N . SER A 1 87 ? 0.185 2.666 17.387 1.00 97.38 87 SER A N 1
ATOM 676 C CA . SER A 1 87 ? 1.495 2.386 16.792 1.00 97.38 87 SER A CA 1
ATOM 677 C C . SER A 1 87 ? 1.768 3.191 15.517 1.00 97.38 87 SER A C 1
ATOM 679 O O . SER A 1 87 ? 2.908 3.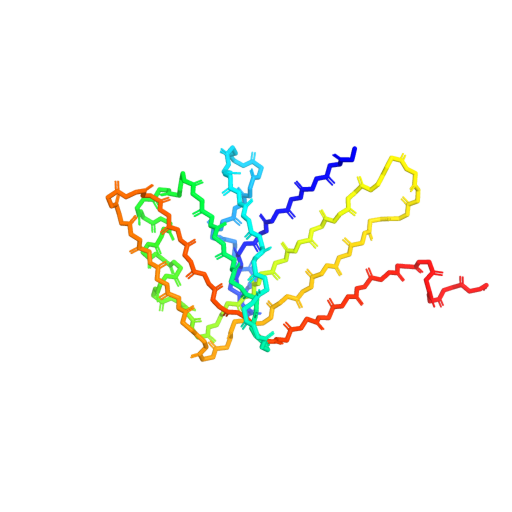242 15.052 1.00 97.38 87 SER A O 1
ATOM 681 N N . GLY A 1 88 ? 0.747 3.832 14.941 1.00 98.25 88 GLY A N 1
ATOM 682 C CA . GLY A 1 88 ? 0.840 4.527 13.660 1.00 98.25 88 GLY A CA 1
ATOM 683 C C . GLY A 1 88 ? 1.129 3.580 12.493 1.00 98.25 88 GLY A C 1
ATOM 684 O O . GLY A 1 88 ? 1.807 3.976 11.538 1.00 98.25 88 GLY A O 1
ATOM 685 N N . CYS A 1 89 ? 0.668 2.328 12.581 1.00 98.62 89 CYS A N 1
ATOM 686 C CA . CYS A 1 89 ? 0.945 1.283 11.600 1.00 98.62 89 CYS A CA 1
ATOM 687 C C . CYS A 1 89 ? -0.317 0.875 10.830 1.00 98.62 89 CYS A C 1
ATOM 689 O O . CYS A 1 89 ? -1.327 0.454 11.392 1.00 98.62 89 CYS A O 1
ATOM 691 N N . LEU A 1 90 ? -0.228 0.975 9.506 1.00 98.69 90 LEU A N 1
ATOM 692 C CA . LEU A 1 90 ? -1.192 0.474 8.536 1.00 98.69 90 LEU A CA 1
ATOM 693 C C . LEU A 1 90 ? -0.767 -0.926 8.089 1.00 98.69 90 LEU A C 1
ATOM 695 O O . LEU A 1 90 ? 0.385 -1.140 7.724 1.00 98.69 90 LEU A O 1
ATOM 699 N N . THR A 1 91 ? -1.707 -1.859 8.067 1.00 98.44 91 THR A N 1
ATOM 700 C CA . THR A 1 91 ? -1.499 -3.233 7.617 1.00 98.44 91 THR A CA 1
ATOM 701 C C . THR A 1 91 ? -2.472 -3.553 6.488 1.00 98.44 91 THR A C 1
ATOM 703 O O . THR A 1 91 ? -3.679 -3.382 6.659 1.00 98.44 91 THR A O 1
ATOM 706 N N . LEU A 1 92 ? -1.962 -4.024 5.348 1.00 98.25 92 LEU A N 1
ATOM 707 C CA . LEU A 1 92 ? -2.755 -4.463 4.197 1.00 98.25 92 LEU A CA 1
ATOM 708 C C . LEU A 1 92 ? -2.395 -5.906 3.850 1.00 98.25 92 LEU A C 1
ATOM 710 O O . LEU A 1 92 ? -1.224 -6.228 3.669 1.00 98.25 92 LEU A O 1
ATOM 714 N N . SER A 1 93 ? -3.389 -6.777 3.732 1.00 97.19 93 SER A N 1
ATOM 715 C CA . SER A 1 93 ? -3.195 -8.110 3.156 1.00 97.19 93 SER A CA 1
ATOM 716 C C . SER A 1 93 ? -3.457 -8.058 1.654 1.00 97.19 93 SER A C 1
ATOM 718 O O . SER A 1 93 ? -4.426 -7.444 1.220 1.00 97.19 93 SER A O 1
ATOM 720 N N . VAL A 1 94 ? -2.606 -8.697 0.856 1.00 95.19 94 VAL A N 1
ATOM 721 C CA . VAL A 1 94 ? -2.770 -8.795 -0.602 1.00 95.19 94 VAL A CA 1
ATOM 722 C C . VAL A 1 94 ? -2.538 -10.232 -1.053 1.00 95.19 94 VAL A C 1
ATOM 724 O O . VAL A 1 94 ? -1.686 -10.920 -0.497 1.00 95.19 94 VAL A O 1
ATOM 727 N N . GLN A 1 95 ? -3.285 -10.692 -2.056 1.00 86.88 95 GLN A N 1
ATOM 728 C CA . GLN A 1 95 ? -3.156 -12.057 -2.589 1.00 86.88 95 GLN A CA 1
ATOM 729 C C . GLN A 1 95 ? -2.516 -12.096 -3.981 1.00 86.88 95 GLN A C 1
ATOM 731 O O . GLN A 1 95 ? -1.851 -13.061 -4.342 1.00 86.88 95 GLN A O 1
ATOM 736 N N . SER A 1 96 ? -2.725 -11.050 -4.779 1.00 80.38 96 SER A N 1
ATOM 737 C CA . SER A 1 96 ? -2.294 -10.998 -6.175 1.00 80.38 96 SER A CA 1
ATOM 738 C C . SER A 1 96 ? -1.236 -9.927 -6.397 1.00 80.38 96 SER A C 1
ATOM 740 O O . SER A 1 96 ? -1.353 -8.820 -5.868 1.00 80.38 96 SER A O 1
ATOM 742 N N . GLU A 1 97 ? -0.271 -10.245 -7.254 1.00 90.06 97 GLU A N 1
ATOM 743 C CA . GLU A 1 97 ? 0.812 -9.371 -7.687 1.00 90.06 97 GLU A CA 1
ATOM 744 C C . GLU A 1 97 ? 0.948 -9.435 -9.209 1.00 90.06 97 GLU A C 1
ATOM 746 O O . GLU A 1 97 ? 0.966 -10.517 -9.795 1.00 90.06 97 GLU A O 1
ATOM 751 N N . ILE A 1 98 ? 1.075 -8.271 -9.843 1.00 90.88 98 ILE A N 1
ATOM 752 C CA . ILE A 1 98 ? 1.573 -8.151 -11.212 1.00 90.88 98 ILE A CA 1
ATOM 753 C C . ILE A 1 98 ? 2.952 -7.509 -11.140 1.00 90.88 98 ILE A C 1
ATOM 755 O O . ILE A 1 98 ? 3.090 -6.360 -10.713 1.00 90.88 98 ILE A O 1
ATOM 759 N N . GLU A 1 99 ? 3.964 -8.241 -11.589 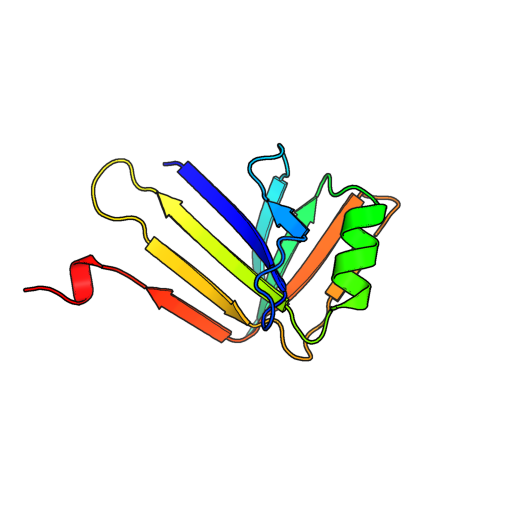1.00 92.31 99 GLU A N 1
ATOM 760 C CA . GLU A 1 99 ? 5.322 -7.734 -11.734 1.00 92.31 99 GLU A CA 1
ATOM 761 C C . GLU A 1 99 ? 5.541 -7.236 -13.169 1.00 92.31 99 GLU A C 1
ATOM 763 O O . GLU A 1 99 ? 5.225 -7.912 -14.148 1.00 92.31 99 GLU A O 1
ATOM 768 N N . TYR A 1 100 ? 6.078 -6.026 -13.300 1.00 89.88 100 TYR A N 1
ATOM 769 C CA . TYR A 1 100 ? 6.461 -5.434 -14.572 1.00 89.88 100 TYR A CA 1
ATOM 770 C C . TYR A 1 100 ? 7.971 -5.201 -14.606 1.00 89.88 100 TYR A C 1
ATOM 772 O O . TYR A 1 100 ? 8.493 -4.337 -13.894 1.00 89.88 100 TYR A O 1
ATOM 780 N N . ARG A 1 101 ? 8.638 -5.965 -15.476 1.00 86.81 101 ARG A N 1
ATOM 781 C CA . ARG A 1 101 ? 10.073 -5.923 -15.773 1.00 86.81 101 ARG A CA 1
ATOM 782 C C . ARG A 1 101 ? 10.288 -5.464 -17.219 1.00 86.81 101 ARG A C 1
ATOM 784 O O . ARG A 1 101 ? 10.053 -6.258 -18.126 1.00 86.81 101 ARG A O 1
ATOM 791 N N . PRO A 1 102 ? 10.656 -4.193 -17.469 1.00 82.44 102 PRO A N 1
ATOM 792 C CA . PRO A 1 102 ? 10.767 -3.657 -18.831 1.00 82.44 102 PRO A CA 1
ATOM 793 C C . PRO A 1 102 ? 11.722 -4.443 -19.739 1.00 82.44 102 PRO A C 1
ATOM 795 O O . PRO A 1 102 ? 11.470 -4.586 -20.930 1.00 82.44 102 PRO A O 1
ATOM 798 N N . ASP A 1 103 ? 12.791 -4.979 -19.159 1.00 81.06 103 ASP A N 1
ATOM 799 C CA . ASP A 1 103 ? 13.811 -5.815 -19.793 1.00 81.06 103 ASP A CA 1
ATOM 800 C C . ASP A 1 103 ? 13.291 -7.164 -20.307 1.00 81.06 103 ASP A C 1
ATOM 802 O O . ASP A 1 103 ? 13.959 -7.793 -21.118 1.00 81.06 103 ASP A O 1
ATOM 806 N N . GLN A 1 104 ? 12.105 -7.607 -19.886 1.00 79.19 104 GLN A N 1
ATOM 807 C CA . GLN A 1 104 ? 11.507 -8.860 -20.360 1.00 79.19 104 GLN A CA 1
ATOM 808 C C . GLN A 1 104 ? 10.594 -8.693 -21.579 1.00 79.19 104 GLN A C 1
ATOM 810 O O . GLN A 1 104 ? 10.116 -9.690 -22.116 1.00 79.19 104 GLN A O 1
ATOM 815 N N . TYR A 1 105 ? 10.317 -7.460 -22.012 1.00 67.06 105 TYR A N 1
ATOM 816 C CA . TYR A 1 105 ? 9.364 -7.210 -23.097 1.00 67.06 105 TYR A CA 1
ATOM 817 C C . TYR A 1 105 ? 10.020 -6.812 -24.419 1.00 67.06 105 TYR A C 1
ATOM 819 O O . TYR A 1 105 ? 9.365 -6.940 -25.453 1.00 67.06 105 TYR A O 1
ATOM 827 N N . TRP A 1 106 ? 11.267 -6.332 -24.412 1.00 61.66 106 TRP A N 1
ATOM 828 C CA . TRP A 1 106 ? 11.978 -5.880 -25.613 1.00 61.66 106 TRP A CA 1
ATOM 829 C C . TRP A 1 106 ? 13.266 -6.703 -25.804 1.00 61.66 106 TRP A C 1
ATOM 831 O O . TRP A 1 106 ? 14.205 -6.541 -25.026 1.00 61.66 106 TRP A O 1
ATOM 841 N N . GLU A 1 107 ? 13.280 -7.570 -26.826 1.00 54.38 107 GLU A N 1
ATOM 842 C CA . GLU A 1 107 ? 14.491 -8.161 -27.438 1.00 54.38 107 GLU A CA 1
ATOM 843 C C . GLU A 1 107 ? 15.007 -7.281 -28.586 1.00 54.38 107 GLU A C 1
ATOM 845 O O . GLU A 1 107 ? 14.164 -6.738 -29.342 1.00 54.38 107 GLU A O 1
#

Secondary structure (DSSP, 8-state):
-EEEEEEEETTT--EEEEGGGT-EEEEEEETTEEEEEEES--HHHHHHHHHTGGGEEEEEEEE-SSSPPEEEEEE-TTS-EEEETTTTEEEEEE-EEEEE-GGGT--

Sequence (107 aa):
MHERVLVKHSVTGRMFISSTEGLNYTFDKKGDLTLITICGVPADKGAAVVEQKSELNVFRFEEPASGPVIKHWYYVGDNSVAYDESSGCLTLSVQSEIEYRPDQYWE

Radius of gyration: 14.0 Å; chains: 1; bounding box: 34×30×46 Å

Foldseek 3Di:
DDKKKWKAFQPPRHTLDICVVVWDWDWPDDPLKTKIKIFPADPVSLVVCQVRQQGMKMWMWDDDPDADIKIKIFHQHPFDWDADNVGRMIITITRDIDIDHPVVPDD